Protein AF-A0A920VLZ4-F1 (afdb_monomer)

Sequence (67 aa):
MNLGRFPRLRFGHLPTPLEPLENLSRELGGPDIWIKRDDCTGLPPVETKPANSNPDGEAKGKTPTSY

Radius of gyration: 21.09 Å; Cα contacts (8 Å, |Δi|>4): 46; chains: 1; bounding box: 51×37×48 Å

Nearest PDB structures (foldseek):
  7ysk-assembly1_B  TM=9.158E-01  e=4.330E-03  Pectobacterium atrosepticum SCRI1043
  7ysl-assembly1_B  TM=9.273E-01  e=4.953E-03  Pectobacterium atrosepticum SCRI1043

Mean predicted aligned error: 12.43 Å

Structure (mmCIF, N/CA/C/O backbone):
data_AF-A0A920VLZ4-F1
#
_entry.id   AF-A0A920VLZ4-F1
#
loop_
_atom_site.group_PDB
_atom_site.id
_atom_site.type_symbol
_atom_site.label_atom_id
_atom_site.label_alt_id
_atom_site.label_comp_id
_atom_site.label_asym_id
_atom_site.label_entity_id
_atom_site.label_seq_id
_atom_site.pdbx_PDB_ins_code
_atom_site.Cartn_x
_atom_site.Cartn_y
_atom_site.Cartn_z
_atom_site.occupancy
_atom_site.B_iso_or_equiv
_atom_site.auth_seq_id
_atom_site.auth_comp_id
_atom_site.auth_asym_id
_atom_site.auth_atom_id
_atom_site.pdbx_PDB_model_num
ATOM 1 N N . MET A 1 1 ? 1.097 -24.116 -6.393 1.00 82.69 1 MET A N 1
ATOM 2 C CA . MET A 1 1 ? 1.213 -23.440 -7.707 1.00 82.69 1 MET A CA 1
ATOM 3 C C . MET A 1 1 ? 2.636 -22.918 -7.864 1.00 82.69 1 MET A C 1
ATOM 5 O O . MET A 1 1 ? 3.083 -22.204 -6.980 1.00 82.69 1 MET A O 1
ATOM 9 N N . ASN A 1 2 ? 3.368 -23.300 -8.920 1.00 92.44 2 ASN A N 1
ATOM 10 C CA . ASN A 1 2 ? 4.737 -22.815 -9.158 1.00 92.44 2 ASN A CA 1
ATOM 11 C C . ASN A 1 2 ? 4.717 -21.663 -10.177 1.00 92.44 2 ASN A C 1
ATOM 13 O O . ASN A 1 2 ? 4.619 -21.895 -11.382 1.00 92.44 2 ASN A O 1
ATOM 17 N N . LEU A 1 3 ? 4.783 -20.427 -9.677 1.00 92.25 3 LEU A N 1
ATOM 18 C CA . LEU A 1 3 ? 4.794 -19.205 -10.490 1.00 92.25 3 LEU A CA 1
ATOM 19 C C . LEU A 1 3 ? 6.193 -18.839 -11.012 1.00 92.25 3 LEU A C 1
ATOM 21 O O . LEU A 1 3 ? 6.301 -18.025 -11.925 1.00 92.25 3 LEU A O 1
ATOM 25 N N . GLY A 1 4 ? 7.255 -19.445 -10.469 1.00 94.25 4 GLY A N 1
ATOM 26 C CA . GLY A 1 4 ? 8.643 -19.153 -10.841 1.00 94.25 4 GLY A CA 1
ATOM 27 C C . GLY A 1 4 ? 9.041 -19.652 -12.232 1.00 94.25 4 GLY A C 1
ATOM 28 O O . GLY A 1 4 ? 10.056 -19.220 -12.762 1.00 94.25 4 GLY A O 1
ATOM 29 N N . ARG A 1 5 ? 8.232 -20.524 -12.849 1.00 95.38 5 ARG A N 1
ATOM 30 C CA . ARG A 1 5 ? 8.472 -21.041 -14.209 1.00 95.38 5 ARG A CA 1
ATOM 31 C C . ARG A 1 5 ? 8.287 -20.003 -15.321 1.00 95.38 5 ARG A C 1
ATOM 33 O O . ARG A 1 5 ? 8.675 -20.262 -16.453 1.00 95.38 5 ARG A O 1
ATOM 40 N N . PHE A 1 6 ? 7.646 -18.873 -15.025 1.00 95.69 6 PHE A N 1
ATOM 41 C CA . PHE A 1 6 ? 7.393 -17.816 -16.000 1.00 95.69 6 PHE A CA 1
ATOM 42 C C . PHE A 1 6 ? 8.423 -16.688 -15.834 1.00 95.69 6 PHE A C 1
ATOM 44 O O . PHE A 1 6 ? 8.647 -16.243 -14.703 1.00 95.69 6 PHE A O 1
ATOM 51 N N . PRO A 1 7 ? 9.041 -16.193 -16.923 1.00 93.75 7 PRO A N 1
ATOM 52 C CA . PRO A 1 7 ? 9.999 -15.095 -16.841 1.00 93.75 7 PRO A CA 1
ATOM 53 C C . PRO A 1 7 ? 9.326 -13.820 -16.308 1.00 93.75 7 PRO A C 1
ATOM 55 O O . PRO A 1 7 ? 8.208 -13.484 -16.697 1.00 93.75 7 PRO A O 1
ATOM 58 N N . ARG A 1 8 ? 10.009 -13.096 -15.408 1.00 90.31 8 ARG A N 1
ATOM 59 C CA . ARG A 1 8 ? 9.501 -11.859 -14.788 1.00 90.31 8 ARG A CA 1
ATOM 60 C C . ARG A 1 8 ? 10.302 -10.650 -15.246 1.00 90.31 8 ARG A C 1
ATOM 62 O O . ARG A 1 8 ? 11.432 -10.461 -14.798 1.00 90.31 8 ARG A O 1
ATOM 69 N N . LEU A 1 9 ? 9.682 -9.801 -16.056 1.00 89.00 9 LEU A N 1
ATOM 70 C CA . LEU A 1 9 ? 10.247 -8.507 -16.429 1.00 89.00 9 LEU A CA 1
ATOM 71 C C . LEU A 1 9 ? 10.145 -7.520 -15.253 1.00 89.00 9 LEU A C 1
ATOM 73 O O . LEU A 1 9 ? 9.185 -7.554 -14.479 1.00 89.00 9 LEU A O 1
ATOM 77 N N . ARG A 1 10 ? 11.172 -6.684 -15.076 1.00 86.00 10 ARG A N 1
ATOM 78 C CA . ARG A 1 10 ? 11.256 -5.681 -14.004 1.00 86.00 10 ARG A CA 1
ATOM 79 C C . ARG A 1 10 ? 10.897 -4.312 -14.577 1.00 86.00 10 ARG A C 1
ATOM 81 O O . ARG A 1 10 ? 11.750 -3.627 -15.120 1.00 86.00 10 ARG A O 1
ATOM 88 N N . PHE A 1 11 ? 9.624 -3.947 -14.459 1.00 85.44 11 PHE A N 1
ATOM 89 C CA . PHE A 1 11 ? 9.084 -2.672 -14.951 1.00 85.44 11 PHE A CA 1
ATOM 90 C C . PHE A 1 11 ? 8.859 -1.633 -13.852 1.00 85.44 11 PHE A C 1
ATOM 92 O O . PHE A 1 11 ? 8.210 -0.627 -14.103 1.00 85.44 11 PHE A O 1
ATOM 99 N N . GLY A 1 12 ? 9.365 -1.875 -12.643 1.00 87.50 12 GLY A N 1
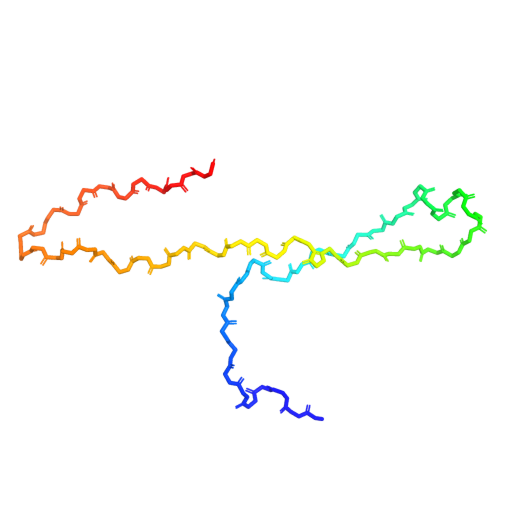ATOM 100 C CA . GLY A 1 12 ? 9.146 -0.999 -11.501 1.00 87.50 12 GLY A CA 1
ATOM 101 C C . GLY A 1 12 ? 10.151 -1.237 -10.385 1.00 87.50 12 GLY A C 1
ATOM 102 O O . GLY A 1 12 ? 10.788 -2.294 -10.310 1.00 87.50 12 GLY A O 1
ATOM 103 N N . HIS A 1 13 ? 10.257 -0.248 -9.511 1.00 87.75 13 HIS A N 1
ATOM 104 C CA . HIS A 1 13 ? 10.893 -0.319 -8.211 1.00 87.75 13 HIS A CA 1
ATOM 105 C C . HIS A 1 13 ? 10.013 -1.137 -7.258 1.00 87.75 13 HIS A C 1
ATOM 107 O O . HIS A 1 13 ? 9.041 -0.657 -6.683 1.00 87.75 13 HIS A O 1
ATOM 113 N N . LEU A 1 14 ? 10.336 -2.423 -7.152 1.00 91.50 14 LEU A N 1
ATOM 114 C CA . LEU A 1 14 ? 9.620 -3.398 -6.334 1.00 91.50 14 LEU A CA 1
ATOM 115 C C . LEU A 1 14 ? 10.580 -4.020 -5.303 1.00 91.50 14 LEU A C 1
ATOM 117 O O . LEU A 1 14 ? 11.763 -4.175 -5.623 1.00 91.50 14 LEU A O 1
ATOM 121 N N . PRO A 1 15 ? 10.090 -4.478 -4.131 1.00 92.50 15 PRO A N 1
ATOM 122 C CA . PRO A 1 15 ? 8.688 -4.496 -3.690 1.00 92.50 15 PRO A CA 1
ATOM 123 C C . PRO A 1 15 ? 8.170 -3.122 -3.245 1.00 92.50 15 PRO A C 1
ATOM 125 O O . PRO A 1 15 ? 8.931 -2.305 -2.739 1.00 92.50 15 PRO A O 1
ATOM 128 N N . THR A 1 16 ? 6.866 -2.889 -3.405 1.00 94.00 16 THR A N 1
ATOM 129 C CA . THR A 1 16 ? 6.210 -1.674 -2.911 1.00 94.00 16 THR A CA 1
ATOM 130 C C . THR A 1 16 ? 6.052 -1.705 -1.383 1.00 94.00 16 THR A C 1
ATOM 132 O O . THR A 1 16 ? 5.843 -2.790 -0.825 1.00 94.00 16 THR A O 1
ATOM 135 N N . PRO A 1 17 ? 6.155 -0.552 -0.689 1.00 96.00 17 PRO A N 1
ATOM 136 C CA . PRO A 1 17 ? 6.012 -0.486 0.765 1.00 96.00 17 PRO A CA 1
ATOM 137 C C . PRO A 1 17 ? 4.655 -0.992 1.270 1.00 96.00 17 PRO A C 1
ATOM 139 O O . PRO A 1 17 ? 3.625 -0.837 0.609 1.00 96.00 17 PRO A O 1
ATOM 142 N N . LEU A 1 18 ? 4.660 -1.559 2.476 1.00 97.75 18 LEU A N 1
ATOM 143 C CA . LEU A 1 18 ? 3.464 -1.846 3.264 1.00 97.75 18 LEU A CA 1
ATOM 144 C C . LEU A 1 18 ? 3.508 -0.956 4.512 1.00 97.75 18 LEU A C 1
ATOM 146 O O . LEU A 1 18 ? 4.429 -1.084 5.317 1.00 97.75 18 LEU A O 1
ATOM 150 N N . GLU A 1 19 ? 2.546 -0.047 4.651 1.00 97.94 19 GLU A N 1
ATOM 151 C CA . GLU A 1 19 ? 2.563 1.024 5.656 1.00 97.94 19 GLU A CA 1
ATOM 152 C C . GLU A 1 19 ? 1.340 0.924 6.583 1.00 97.94 19 GLU A C 1
ATOM 154 O O . GLU A 1 19 ? 0.232 0.674 6.095 1.00 97.94 19 GLU A O 1
ATOM 159 N N . PRO A 1 20 ? 1.490 1.118 7.905 1.00 98.00 20 PRO A N 1
ATOM 160 C CA . PRO A 1 20 ? 0.354 1.202 8.814 1.00 98.00 20 PRO A CA 1
ATOM 161 C C . PRO A 1 20 ? -0.335 2.570 8.702 1.00 98.00 20 PRO A C 1
ATOM 163 O O . PRO A 1 20 ? 0.311 3.610 8.572 1.00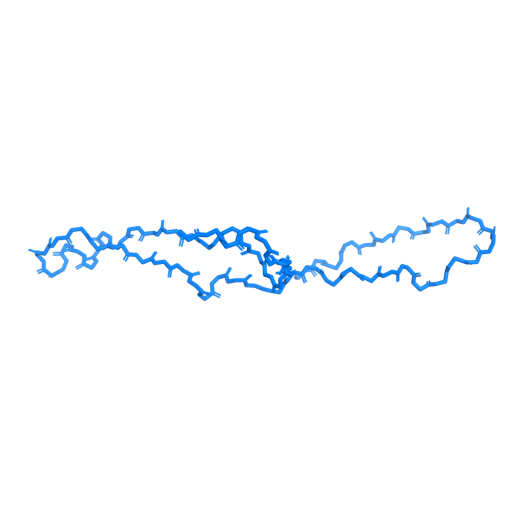 98.00 20 PRO A O 1
ATOM 166 N N . LEU A 1 21 ? -1.662 2.586 8.803 1.00 98.25 21 LEU A N 1
ATOM 167 C CA . LEU A 1 21 ? -2.483 3.798 8.823 1.00 98.25 21 LEU A CA 1
ATOM 168 C C . LEU A 1 21 ? -2.992 4.063 10.243 1.00 98.25 21 LEU A C 1
ATOM 170 O O . LEU A 1 21 ? -4.190 3.992 10.521 1.00 98.25 21 LEU A O 1
ATOM 174 N N . GLU A 1 22 ? -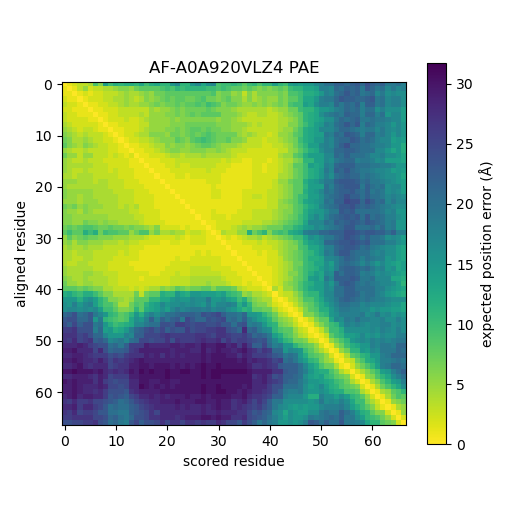2.070 4.369 11.157 1.00 97.94 22 GLU A N 1
ATOM 175 C CA . GLU A 1 22 ? -2.358 4.531 12.592 1.00 97.94 22 GLU A CA 1
ATOM 176 C C . GLU A 1 22 ? -3.425 5.601 12.862 1.00 97.94 22 GLU A C 1
ATOM 178 O O . GLU A 1 22 ? -4.352 5.388 13.642 1.00 97.94 22 GLU A O 1
ATOM 183 N N . ASN A 1 23 ? -3.340 6.740 12.166 1.00 97.94 23 ASN A N 1
ATOM 184 C CA . ASN A 1 23 ? -4.307 7.828 12.318 1.00 97.94 23 ASN A CA 1
ATOM 185 C C . ASN A 1 23 ? -5.717 7.412 11.881 1.00 97.94 23 ASN A C 1
ATOM 187 O O . ASN A 1 23 ? -6.679 7.741 12.566 1.00 97.94 23 ASN A O 1
ATOM 191 N N . LEU A 1 24 ? -5.836 6.670 10.775 1.00 97.81 24 LEU A N 1
ATOM 192 C CA . LEU A 1 24 ? -7.125 6.184 10.277 1.00 97.81 24 LEU A CA 1
ATOM 193 C C . LEU A 1 24 ? -7.703 5.106 11.198 1.00 97.81 24 LEU A C 1
ATOM 195 O O . LEU A 1 24 ? -8.894 5.117 11.489 1.00 97.81 24 LEU A O 1
ATOM 199 N N . SER A 1 25 ? -6.848 4.206 11.683 1.00 98.19 25 SER A N 1
ATOM 200 C CA . SER A 1 25 ? -7.240 3.157 12.629 1.00 98.19 25 SER A CA 1
ATOM 201 C C 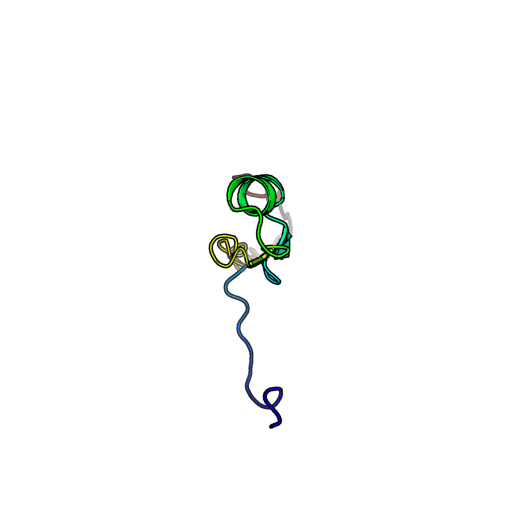. SER A 1 25 ? -7.793 3.779 13.917 1.00 98.19 25 SER A C 1
ATOM 203 O O . SER A 1 25 ? -8.870 3.397 14.375 1.00 98.19 25 SER A O 1
ATOM 205 N N . ARG A 1 26 ? -7.112 4.810 14.445 1.00 98.06 26 ARG A N 1
ATOM 206 C CA . ARG A 1 26 ? -7.558 5.577 15.617 1.00 98.06 26 ARG A CA 1
ATOM 207 C C . ARG A 1 26 ? -8.872 6.313 15.370 1.00 98.06 26 ARG A C 1
ATOM 209 O O . ARG A 1 26 ? -9.747 6.257 16.226 1.00 98.06 26 ARG A O 1
ATOM 216 N N . GLU A 1 27 ? -9.010 6.983 14.228 1.00 98.31 27 GLU A N 1
ATOM 217 C CA . GLU A 1 27 ? -10.222 7.740 13.886 1.00 98.31 27 GLU A CA 1
ATOM 218 C C . GLU A 1 27 ? -11.457 6.837 13.795 1.00 98.31 27 GLU A C 1
ATOM 220 O O . GLU A 1 27 ? -12.535 7.193 14.259 1.00 98.31 27 GLU A O 1
ATOM 225 N N . LEU A 1 28 ? -11.298 5.634 13.241 1.00 97.62 28 LEU A N 1
ATOM 226 C CA . LEU A 1 28 ? -12.395 4.680 13.088 1.00 97.62 2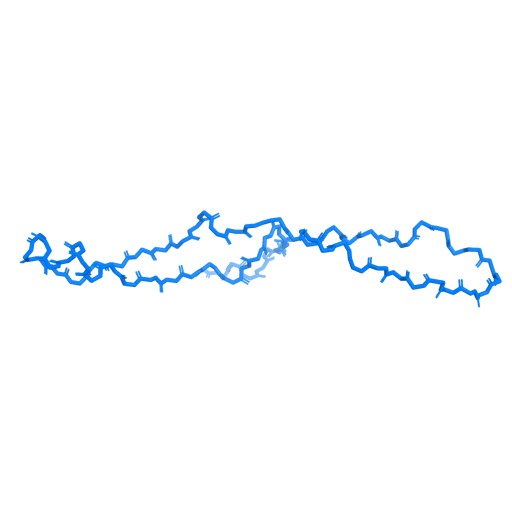8 LEU A CA 1
ATOM 227 C C . LEU A 1 28 ? -12.660 3.847 14.352 1.00 97.62 28 LEU A C 1
ATOM 229 O O . LEU A 1 28 ? -13.619 3.075 14.370 1.00 97.62 28 LEU A O 1
ATOM 233 N N . GLY A 1 29 ? -11.815 3.959 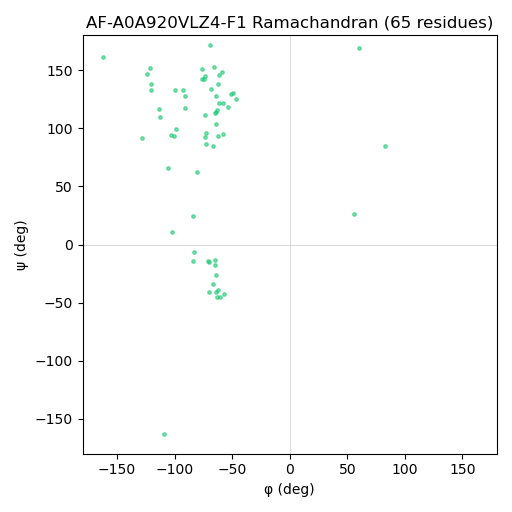15.386 1.00 96.19 29 GLY A N 1
ATOM 234 C CA . GLY A 1 29 ? -11.879 3.119 16.589 1.00 96.19 29 GLY A CA 1
ATOM 235 C C . GLY A 1 29 ? -11.814 1.617 16.279 1.00 96.19 29 GLY A C 1
ATOM 236 O O . GLY A 1 29 ? -12.390 0.809 17.009 1.00 96.19 29 GLY A O 1
ATOM 237 N N . GLY A 1 30 ? -11.195 1.263 15.150 1.00 90.88 30 GLY A N 1
ATOM 238 C CA . GLY A 1 30 ? -11.272 -0.052 14.519 1.00 90.88 30 GLY A CA 1
ATOM 239 C C . GLY A 1 30 ? -9.973 -0.861 14.624 1.00 90.88 30 GLY A C 1
ATOM 240 O O . GLY A 1 30 ? -9.120 -0.557 15.455 1.00 90.88 30 GLY A O 1
ATOM 241 N N . PRO A 1 31 ? -9.817 -1.916 13.802 1.00 96.94 31 PRO A N 1
ATOM 242 C CA . PRO A 1 31 ? -8.605 -2.735 13.786 1.00 96.94 31 PRO A CA 1
ATOM 243 C C . PRO A 1 31 ? -7.403 -1.971 13.209 1.00 96.94 31 PRO A C 1
ATOM 245 O O . PRO A 1 31 ? -7.563 -0.907 12.612 1.00 96.94 31 PRO A O 1
ATOM 248 N N . ASP A 1 32 ? -6.212 -2.564 13.310 1.00 98.19 32 ASP A N 1
ATOM 249 C CA . ASP A 1 32 ? -5.006 -2.042 12.662 1.00 98.19 32 ASP A CA 1
ATOM 250 C C . ASP A 1 32 ? -5.147 -2.087 11.134 1.00 98.19 32 ASP A C 1
ATOM 252 O O . ASP A 1 32 ? -5.196 -3.157 10.518 1.00 98.19 32 ASP A O 1
ATOM 256 N N . ILE A 1 33 ? -5.203 -0.912 10.507 1.00 98.25 33 ILE A N 1
ATOM 257 C CA . ILE A 1 33 ? -5.308 -0.769 9.055 1.00 98.25 33 ILE A CA 1
ATOM 258 C C . ILE A 1 33 ? -3.912 -0.632 8.453 1.00 98.25 33 ILE A C 1
ATOM 260 O O . ILE A 1 33 ? -3.104 0.182 8.895 1.00 98.25 33 ILE A O 1
ATOM 264 N N . TRP A 1 34 ? -3.662 -1.387 7.384 1.00 98.31 34 TRP A N 1
ATOM 265 C CA . TRP A 1 34 ? -2.430 -1.341 6.600 1.00 98.31 34 TRP A CA 1
ATOM 266 C C . TRP A 1 34 ? -2.742 -1.055 5.134 1.00 98.31 34 TRP A C 1
ATOM 268 O O . TRP A 1 34 ? -3.756 -1.515 4.607 1.00 98.31 34 TRP A O 1
ATOM 278 N N . ILE A 1 35 ? -1.849 -0.333 4.459 1.00 97.62 35 ILE A N 1
ATOM 279 C CA . ILE A 1 35 ? -1.931 -0.058 3.026 1.00 97.62 35 ILE A CA 1
ATOM 280 C C . ILE A 1 35 ? -0.695 -0.585 2.304 1.00 97.62 35 ILE A C 1
ATOM 282 O O . ILE A 1 35 ? 0.440 -0.348 2.713 1.00 97.62 35 ILE A O 1
ATOM 286 N N . LYS A 1 36 ? -0.917 -1.292 1.196 1.00 97.44 36 LYS A N 1
ATOM 287 C CA . LYS A 1 36 ? 0.135 -1.643 0.244 1.00 97.44 36 LYS A CA 1
ATOM 288 C C . LYS A 1 36 ? 0.223 -0.552 -0.821 1.00 97.44 36 LYS A C 1
ATOM 290 O O . LYS A 1 36 ? -0.745 -0.325 -1.545 1.00 97.44 36 LYS A O 1
ATOM 295 N N . ARG A 1 37 ? 1.370 0.120 -0.906 1.00 95.88 37 ARG A N 1
ATOM 296 C CA . ARG A 1 37 ? 1.603 1.291 -1.764 1.00 95.88 37 ARG A CA 1
ATOM 297 C C . ARG A 1 37 ? 1.890 0.912 -3.215 1.00 95.88 37 ARG A C 1
ATOM 299 O O . ARG A 1 37 ? 2.974 1.163 -3.732 1.00 95.88 37 ARG A O 1
ATOM 306 N N . ASP A 1 38 ? 0.931 0.274 -3.886 1.00 92.19 38 ASP A N 1
ATOM 307 C CA . ASP A 1 38 ? 1.089 -0.147 -5.291 1.00 92.19 38 ASP A CA 1
ATOM 308 C C . ASP A 1 38 ? 1.240 1.039 -6.268 1.00 92.19 38 ASP A C 1
ATOM 310 O O . ASP A 1 38 ? 1.797 0.882 -7.359 1.00 92.19 38 ASP A O 1
ATOM 314 N N . ASP A 1 39 ? 0.861 2.246 -5.835 1.00 90.62 39 ASP A N 1
ATOM 315 C CA . ASP A 1 39 ? 1.164 3.518 -6.495 1.00 90.62 39 ASP A CA 1
ATOM 316 C C . ASP A 1 39 ? 2.672 3.840 -6.530 1.00 90.62 39 ASP A C 1
ATOM 318 O O . ASP A 1 39 ? 3.145 4.494 -7.459 1.00 90.62 39 ASP A O 1
ATOM 322 N N . CYS A 1 40 ? 3.462 3.316 -5.588 1.00 90.81 40 CYS A N 1
ATOM 323 C CA . CYS A 1 40 ? 4.909 3.531 -5.490 1.00 90.81 40 CYS A CA 1
ATOM 324 C C . CYS A 1 40 ? 5.744 2.589 -6.375 1.00 90.81 40 CYS A C 1
ATOM 326 O O . CYS A 1 40 ? 6.913 2.344 -6.085 1.00 90.81 40 CYS A O 1
ATOM 328 N N . THR A 1 41 ? 5.178 2.057 -7.462 1.00 88.75 41 THR A N 1
ATOM 329 C CA . THR A 1 41 ? 5.924 1.175 -8.374 1.00 88.75 41 THR A CA 1
ATOM 330 C C . THR A 1 41 ? 7.045 1.926 -9.107 1.00 88.75 41 THR A C 1
ATOM 332 O O . THR A 1 41 ? 8.096 1.343 -9.344 1.00 88.75 41 THR A O 1
ATOM 335 N N . GLY A 1 42 ? 6.872 3.214 -9.436 1.00 82.12 42 GLY A N 1
ATOM 336 C CA . GLY A 1 42 ? 7.872 4.028 -10.150 1.00 82.12 42 GLY A CA 1
ATOM 337 C C . GLY A 1 42 ? 8.262 3.496 -11.544 1.00 82.12 42 GLY A C 1
ATOM 338 O O . GLY A 1 42 ? 7.930 2.374 -11.922 1.00 82.12 42 GLY A O 1
ATOM 339 N N . LEU A 1 43 ? 8.991 4.298 -12.328 1.00 78.00 43 LEU A N 1
ATOM 340 C CA . LEU A 1 43 ? 9.655 3.813 -13.544 1.00 78.00 43 LEU A CA 1
ATOM 341 C C . LEU A 1 43 ? 11.075 3.352 -13.188 1.00 78.00 43 LEU A C 1
ATOM 343 O O . LEU A 1 43 ? 11.820 4.119 -12.569 1.00 78.00 43 LEU A O 1
ATOM 347 N N . PRO A 1 44 ? 11.484 2.126 -13.558 1.00 68.31 44 PRO A N 1
ATOM 348 C CA . PRO A 1 44 ? 12.858 1.703 -13.385 1.00 68.31 44 PRO A CA 1
ATOM 349 C C . PRO A 1 44 ? 13.739 2.566 -14.294 1.00 68.31 44 PRO A C 1
ATOM 351 O O . PRO A 1 44 ? 13.265 3.039 -15.335 1.00 68.31 44 PRO A O 1
ATOM 354 N N . PRO A 1 45 ? 15.016 2.774 -13.938 1.00 65.25 45 PRO A N 1
ATOM 355 C CA . PRO A 1 45 ? 15.956 3.415 -14.841 1.00 65.25 45 PRO A CA 1
ATOM 356 C C . PRO A 1 45 ? 15.881 2.736 -16.208 1.00 65.25 45 PRO A C 1
ATOM 358 O O . PRO A 1 45 ? 15.928 1.507 -16.298 1.00 65.25 45 PRO A O 1
ATOM 361 N N . VAL A 1 46 ? 15.743 3.527 -17.271 1.00 67.44 46 VAL A N 1
ATOM 362 C CA . VAL A 1 46 ? 15.891 2.990 -18.620 1.00 67.44 46 VAL A CA 1
ATOM 363 C C . VAL A 1 46 ? 17.336 2.515 -18.729 1.00 67.44 46 VAL A C 1
ATOM 365 O O . VAL A 1 46 ? 18.260 3.327 -18.680 1.00 67.44 46 VAL A O 1
ATOM 368 N N . GLU A 1 47 ? 17.545 1.206 -18.872 1.00 60.59 47 GLU A N 1
ATOM 369 C CA . GLU A 1 47 ? 18.830 0.671 -19.313 1.00 60.59 47 GLU A CA 1
ATOM 370 C C . GLU A 1 47 ? 19.045 1.112 -20.762 1.00 60.59 47 GLU A C 1
ATOM 372 O O . GLU A 1 47 ? 18.722 0.412 -21.721 1.00 60.59 47 GLU A O 1
ATOM 377 N N . THR A 1 48 ? 19.573 2.318 -20.948 1.00 56.81 48 THR A N 1
ATOM 378 C CA . THR A 1 48 ? 20.106 2.702 -22.243 1.00 56.81 48 THR A CA 1
ATOM 379 C C . THR A 1 48 ? 21.419 1.947 -22.414 1.00 56.81 48 THR A C 1
ATOM 381 O O . THR A 1 48 ? 22.417 2.184 -21.724 1.00 56.81 48 THR A O 1
ATOM 384 N N . LYS A 1 49 ? 21.435 0.986 -23.347 1.00 50.69 49 LYS A N 1
ATOM 385 C CA . LYS A 1 49 ? 22.699 0.523 -23.929 1.00 50.69 49 LYS A CA 1
ATOM 386 C C . LYS A 1 49 ? 23.434 1.795 -24.371 1.00 50.69 49 LYS A C 1
ATOM 388 O O . LYS A 1 49 ? 22.781 2.628 -25.006 1.00 50.69 49 LYS A O 1
ATOM 393 N N . PRO A 1 50 ? 24.713 2.011 -24.006 1.00 53.81 50 PRO A N 1
ATOM 394 C CA . PRO A 1 50 ? 25.401 3.226 -24.410 1.00 53.81 50 PRO A CA 1
ATOM 395 C C . PRO A 1 50 ? 25.282 3.341 -25.925 1.00 53.81 50 PRO A C 1
ATOM 397 O O . PRO A 1 50 ? 25.697 2.439 -26.659 1.00 53.81 50 PRO A O 1
ATOM 400 N N . ALA A 1 51 ? 24.641 4.416 -26.373 1.00 58.16 51 ALA A N 1
ATOM 401 C CA . ALA A 1 51 ? 24.671 4.771 -27.769 1.00 58.16 51 ALA A CA 1
ATOM 402 C C . ALA A 1 51 ? 26.146 5.059 -28.065 1.00 58.16 51 ALA A C 1
ATOM 404 O O . ALA A 1 51 ? 26.721 5.994 -27.512 1.00 58.16 51 ALA A O 1
ATOM 405 N N . ASN A 1 52 ? 26.740 4.233 -28.928 1.00 51.22 52 ASN A N 1
ATOM 406 C CA . ASN A 1 52 ? 28.021 4.480 -29.583 1.00 51.22 52 ASN A CA 1
ATOM 407 C C . ASN A 1 52 ? 29.247 4.118 -28.716 1.00 51.22 52 ASN A C 1
ATOM 409 O O . ASN A 1 52 ? 29.891 4.974 -28.114 1.00 51.22 52 ASN A O 1
ATOM 413 N N . SER A 1 53 ? 29.653 2.845 -28.723 1.00 50.44 53 SER A N 1
ATOM 414 C CA . SER A 1 53 ? 31.074 2.532 -28.537 1.00 50.44 53 SER A CA 1
ATOM 415 C C . SER A 1 53 ? 31.805 2.898 -29.832 1.00 50.44 53 SER A C 1
ATOM 417 O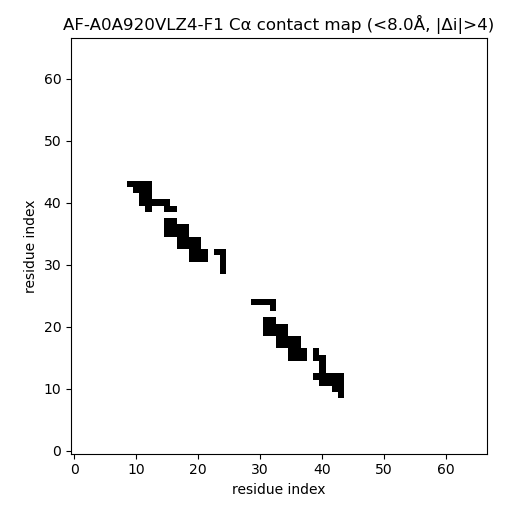 O . SER A 1 53 ? 31.855 2.090 -30.761 1.00 50.44 53 SER A O 1
ATOM 419 N N . ASN A 1 54 ? 32.336 4.121 -29.917 1.00 48.75 54 ASN A N 1
ATOM 420 C CA . ASN A 1 54 ? 33.461 4.362 -30.819 1.00 48.75 54 ASN A CA 1
ATOM 421 C C . ASN A 1 54 ? 34.641 3.484 -30.353 1.00 48.75 54 ASN A C 1
ATOM 423 O O . ASN A 1 54 ? 34.771 3.247 -29.150 1.00 48.75 54 ASN A O 1
ATOM 427 N N . PRO A 1 55 ? 35.478 2.978 -31.274 1.00 53.56 55 PRO A N 1
ATOM 428 C CA . PRO A 1 55 ? 36.565 2.046 -30.956 1.00 53.56 55 PRO A CA 1
ATOM 429 C C . PRO A 1 55 ? 37.664 2.645 -30.060 1.00 53.56 55 PRO A C 1
ATOM 431 O O . PRO A 1 55 ? 38.447 1.897 -29.479 1.00 53.56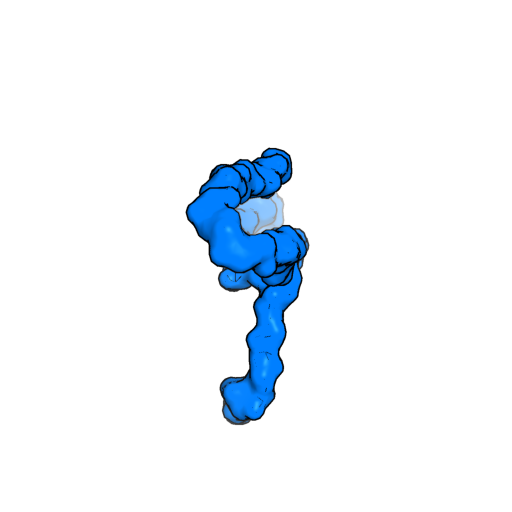 55 PRO A O 1
ATOM 434 N N . ASP A 1 56 ? 37.683 3.967 -29.882 1.00 54.44 56 ASP A N 1
ATOM 435 C CA . ASP A 1 56 ? 38.720 4.682 -29.145 1.00 54.44 56 ASP A CA 1
ATOM 436 C C . ASP A 1 56 ? 38.187 5.070 -27.757 1.00 54.44 56 ASP A C 1
ATOM 438 O O . ASP A 1 56 ? 37.455 6.044 -27.577 1.00 54.44 56 ASP A O 1
ATOM 442 N N . GLY A 1 57 ? 38.479 4.212 -26.779 1.00 51.84 57 GLY A N 1
ATOM 443 C CA . GLY A 1 57 ? 37.908 4.230 -25.436 1.00 51.84 57 GLY A CA 1
ATOM 444 C C . GLY A 1 57 ? 38.206 5.478 -24.605 1.00 51.84 57 GLY A C 1
ATOM 445 O O . GLY A 1 57 ? 39.139 5.488 -23.808 1.00 51.84 57 GLY A O 1
ATOM 446 N N . GLU A 1 58 ? 37.311 6.462 -24.655 1.00 45.34 58 GLU A N 1
ATOM 447 C CA . GLU A 1 58 ? 37.151 7.439 -23.577 1.00 45.34 58 GLU A CA 1
ATOM 448 C C . GLU A 1 58 ? 35.672 7.524 -23.168 1.00 45.34 58 GLU A C 1
ATOM 450 O O . GLU A 1 58 ? 34.863 8.262 -23.733 1.00 45.34 58 GLU A O 1
ATOM 455 N N . ALA A 1 59 ? 35.289 6.711 -22.179 1.00 48.81 59 ALA A N 1
ATOM 456 C CA . ALA A 1 59 ? 33.964 6.760 -21.569 1.00 48.81 59 ALA A CA 1
ATOM 457 C C . ALA A 1 59 ? 33.855 8.020 -20.696 1.00 48.81 59 ALA A C 1
ATOM 459 O O . ALA A 1 59 ? 34.123 7.983 -19.495 1.00 48.81 59 ALA A O 1
ATOM 460 N N . LYS A 1 60 ? 33.479 9.156 -21.294 1.00 42.06 60 LYS A N 1
ATOM 461 C CA . LYS A 1 60 ? 33.171 10.366 -20.523 1.00 42.06 60 LYS A CA 1
ATOM 462 C C . LYS A 1 60 ? 31.893 10.152 -19.713 1.00 42.06 60 LYS A C 1
ATOM 464 O O . LYS A 1 60 ? 30.920 9.577 -20.196 1.00 42.06 60 LYS A O 1
ATOM 469 N N . GLY A 1 61 ? 31.974 10.552 -18.444 1.00 48.28 61 GLY A N 1
ATOM 470 C CA . GLY A 1 61 ? 31.084 10.164 -17.357 1.00 48.28 61 GLY A CA 1
ATOM 471 C C . GLY A 1 61 ? 29.604 10.240 -17.707 1.00 48.28 61 GLY A C 1
ATOM 472 O O . GLY A 1 61 ? 29.090 11.284 -18.100 1.00 48.28 61 GLY A O 1
ATOM 473 N N . LYS A 1 62 ? 28.913 9.118 -17.503 1.00 48.41 62 LYS A N 1
ATOM 474 C CA . LYS A 1 62 ? 27.458 9.091 -17.404 1.00 48.41 62 LYS A CA 1
ATOM 475 C C . LYS A 1 62 ? 27.098 9.907 -16.167 1.00 48.41 62 LYS A C 1
ATOM 477 O O . LYS A 1 62 ? 27.289 9.426 -15.052 1.00 48.41 62 LYS A O 1
ATOM 482 N N . THR A 1 63 ? 26.617 11.133 -16.334 1.00 45.50 63 THR A N 1
ATOM 483 C CA . THR A 1 63 ? 25.844 11.751 -15.261 1.00 45.50 63 THR A CA 1
ATOM 484 C C . THR A 1 63 ? 24.618 10.860 -15.067 1.00 45.50 63 THR A C 1
ATOM 486 O O . THR A 1 63 ? 23.905 10.601 -16.041 1.00 45.50 63 THR A O 1
ATOM 489 N N . PRO A 1 64 ? 24.377 10.301 -13.867 1.00 47.38 64 PRO A N 1
ATOM 490 C CA . PRO A 1 64 ? 23.074 9.726 -13.606 1.00 47.38 64 PRO A CA 1
ATOM 491 C C . PRO A 1 64 ? 22.090 10.871 -13.813 1.00 47.38 64 PRO A C 1
ATOM 493 O O . PRO A 1 64 ? 22.252 11.935 -13.216 1.00 47.38 64 PRO A O 1
ATOM 496 N N . THR A 1 65 ? 21.134 10.694 -14.723 1.00 51.03 65 THR A N 1
ATOM 497 C CA . THR A 1 65 ? 19.969 11.569 -14.787 1.00 51.03 65 THR A CA 1
ATOM 498 C C . THR A 1 65 ? 19.307 11.468 -13.419 1.00 51.03 65 THR A C 1
ATOM 500 O O . THR A 1 65 ? 18.606 10.501 -13.128 1.00 51.03 65 THR A O 1
ATOM 503 N N . SER A 1 66 ? 19.641 12.407 -12.537 1.00 44.84 66 SER A N 1
ATOM 504 C CA . SER A 1 66 ? 18.873 12.675 -11.338 1.00 44.84 66 SER A CA 1
ATOM 505 C C . SER A 1 66 ? 17.514 13.158 -11.813 1.00 44.84 66 SER A C 1
ATOM 507 O O . SER A 1 66 ? 17.451 14.050 -12.665 1.00 44.84 66 SER A O 1
ATOM 509 N N . TYR A 1 67 ? 16.458 12.533 -11.304 1.00 46.44 67 TYR A N 1
ATOM 510 C CA . TYR A 1 67 ? 15.135 13.142 -11.334 1.00 46.44 67 TYR A CA 1
ATOM 511 C C . TYR A 1 67 ? 15.164 14.488 -10.606 1.00 46.44 67 TYR A C 1
ATOM 513 O O . TYR A 1 67 ? 15.919 14.591 -9.609 1.00 46.44 67 TYR A O 1
#

Solvent-accessible surface area (backbone atoms only — not comparable to full-atom values): 4746 Å² total; per-residue (Å²): 135,82,71,82,84,56,91,80,83,81,73,39,50,70,84,52,56,76,44,76,38,63,69,60,19,60,73,67,74,56,67,92,42,73,45,72,38,72,85,58,29,59,78,48,82,80,83,69,73,76,84,72,84,62,9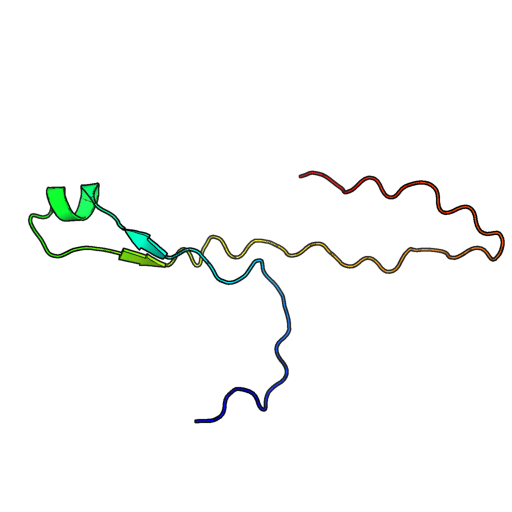3,74,88,71,87,73,78,80,72,75,84,72,130

Secondary structure (DSSP, 8-state):
---TTS-----S--SPPEEE-HHHHHHHT-S--EEE-GGGG-PPP-----S---SS-----------

pLDDT: mean 78.74, std 20.48, range [42.06, 98.31]

Foldseek 3Di:
DDPVVDDDDQQFDDDFDKAWPVVVCVVVVHDTDIDGPPVRRDGDPPPDPPDDPDVDDDPDDDPPPDD